Protein AF-A0AB74E4B6-F1 (afdb_monomer_lite)

Secondary structure (DSSP, 8-state):
-HHHHHHHTT----HHHHHHHHHTT--HHHHHHHHHHHHHTT----HHHHHHHHHTT--HHHHHHHHHSPEEEEPPPEEEE-TTS-EEEE--EEEE---GGG-TTPPPHHHHHHHHHHHHHHHHHT-S----

Sequence (132 aa):
APLIKAHKAGLNLTTNQLESHYLAGGNVDRVVDANIAAQRADINLPFERGAAIDLAGRYVLEAVQMSVNPKVIETPFITGVAMNGIEVKAKARITVRANISRLVGCAGEETIIARVGEGIVSTIGSSEHHTV

pLDDT: mean 89.18, std 6.38, range [52.75, 95.06]

Organism: Staphylococcus aureus (NCBI:txid1280)

Radius of gyration: 20.9 Å; chains: 1; bounding box: 48×20×61 Å

Foldseek 3Di:
DLVVLCVVLVHPDDPCLLVVLVVLVFDSNQLSLLVSLCVVQVHDDDSVLSSVCRSVVHRSNVLSVCQRPWDKDKADWAWEAEPVGDIDTDIDIDTDHHDSVPNVPDDDPVRVNVVVSVVVRVVRHDHPDDDD

InterPro domains:
  IPR022853 Flotillin-like protein FloA [PF12127] (2-131)

Structure (mmCIF, N/CA/C/O backbone):
data_AF-A0AB74E4B6-F1
#
_entry.id   AF-A0AB74E4B6-F1
#
loop_
_atom_site.group_PDB
_atom_site.id
_atom_site.type_symbol
_atom_site.label_atom_id
_atom_site.label_alt_id
_atom_site.label_comp_id
_atom_site.label_asym_id
_atom_site.label_entity_id
_atom_site.label_seq_id
_atom_site.pdbx_PDB_ins_code
_atom_site.Cartn_x
_atom_site.Cartn_y
_atom_site.Cartn_z
_atom_site.occupancy
_atom_site.B_iso_or_equiv
_atom_site.auth_seq_id
_atom_site.auth_comp_id
_atom_site.auth_asym_id
_atom_site.auth_atom_id
_atom_site.pdbx_PDB_model_num
ATOM 1 N N . ALA A 1 1 ? -15.362 10.717 15.035 1.00 79.56 1 ALA A N 1
ATOM 2 C CA . ALA A 1 1 ? -15.953 9.711 15.948 1.00 79.56 1 ALA A CA 1
ATOM 3 C C . ALA A 1 1 ? -15.824 8.318 15.324 1.00 79.56 1 ALA A C 1
ATOM 5 O O . ALA A 1 1 ? -16.762 7.848 14.677 1.00 79.56 1 ALA A O 1
ATOM 6 N N . PRO A 1 2 ? -14.655 7.678 15.477 1.00 84.81 2 PRO A N 1
ATOM 7 C CA . PRO A 1 2 ? -14.316 6.427 14.792 1.00 84.81 2 PRO A CA 1
ATOM 8 C C . PRO A 1 2 ? -15.241 5.259 15.165 1.00 84.81 2 PRO A C 1
ATOM 10 O O . PRO A 1 2 ? -15.682 4.521 14.290 1.00 84.81 2 PRO A O 1
ATOM 13 N N . LEU A 1 3 ? -15.639 5.141 16.436 1.00 88.00 3 LEU A N 1
ATOM 14 C CA . LEU A 1 3 ? -16.515 4.055 16.898 1.00 88.00 3 LEU A CA 1
ATOM 15 C C . LEU A 1 3 ? -17.912 4.089 16.251 1.00 88.00 3 LEU A C 1
ATOM 17 O O . LEU A 1 3 ? -18.448 3.052 15.871 1.00 88.00 3 LEU A O 1
ATOM 21 N N . ILE A 1 4 ? -18.485 5.285 16.063 1.00 89.69 4 ILE A N 1
ATOM 22 C CA . ILE A 1 4 ? -19.796 5.448 15.413 1.00 89.69 4 ILE A CA 1
ATOM 23 C C . ILE A 1 4 ? -19.716 4.999 13.951 1.00 89.69 4 ILE A C 1
ATOM 25 O O . ILE A 1 4 ? -20.590 4.270 13.485 1.00 89.69 4 ILE A O 1
ATOM 29 N N . LYS A 1 5 ? -18.656 5.404 13.234 1.00 91.75 5 LYS A N 1
ATOM 30 C CA . LYS A 1 5 ? -18.425 4.998 11.841 1.00 91.75 5 LYS A CA 1
ATOM 31 C C . LYS A 1 5 ? -18.292 3.479 11.721 1.00 91.75 5 LYS A C 1
ATOM 33 O O . LYS A 1 5 ? -18.952 2.883 10.876 1.00 91.75 5 LYS A O 1
ATOM 38 N N . ALA A 1 6 ? -17.485 2.868 12.590 1.00 90.44 6 ALA A N 1
ATOM 39 C CA . ALA A 1 6 ? -17.265 1.427 12.613 1.00 90.44 6 ALA A CA 1
ATOM 40 C C . ALA A 1 6 ? -18.572 0.657 12.846 1.00 90.44 6 ALA A C 1
ATOM 42 O O . ALA A 1 6 ? -18.938 -0.198 12.044 1.00 90.44 6 ALA A O 1
ATOM 43 N N . HIS A 1 7 ? -19.334 1.034 13.876 1.00 91.06 7 HIS A N 1
ATOM 44 C CA . HIS A 1 7 ? -20.591 0.367 14.199 1.00 91.06 7 HIS A CA 1
ATOM 45 C C . HIS A 1 7 ? -21.636 0.519 13.081 1.00 91.06 7 HIS A C 1
ATOM 47 O O . HIS A 1 7 ? -22.298 -0.447 12.709 1.00 91.06 7 HIS A O 1
ATOM 53 N N . LYS A 1 8 ? -21.748 1.711 12.472 1.00 90.56 8 LYS A N 1
ATOM 54 C CA . LYS A 1 8 ? -22.646 1.948 11.325 1.00 90.56 8 LYS A CA 1
ATOM 55 C C . LYS A 1 8 ? -22.234 1.194 10.061 1.00 90.56 8 LYS A C 1
ATOM 57 O O . LYS A 1 8 ? -23.088 0.944 9.217 1.00 90.56 8 LYS A O 1
ATOM 62 N N . ALA A 1 9 ? -20.961 0.839 9.930 1.00 87.25 9 ALA A N 1
ATOM 63 C CA . ALA A 1 9 ? -20.462 0.013 8.840 1.00 87.25 9 ALA A CA 1
ATOM 64 C C . ALA A 1 9 ? -20.599 -1.498 9.099 1.00 87.25 9 ALA A C 1
ATOM 66 O O . ALA A 1 9 ? -20.301 -2.282 8.206 1.00 87.25 9 ALA A O 1
ATOM 67 N N . GLY A 1 10 ? -21.060 -1.913 10.286 1.00 87.75 10 GLY A N 1
ATOM 68 C CA . GLY A 1 10 ? -21.138 -3.326 10.664 1.00 87.75 10 GLY A CA 1
ATOM 69 C C . GLY A 1 10 ? -19.798 -3.916 11.114 1.00 87.75 10 GLY A C 1
ATOM 70 O O . GLY A 1 10 ? -19.639 -5.135 11.113 1.00 87.75 10 GLY A O 1
ATOM 71 N N . LEU A 1 11 ? -18.834 -3.071 11.493 1.00 89.25 11 LEU A N 1
ATOM 72 C CA . LEU A 1 11 ? -17.574 -3.497 12.095 1.00 89.25 11 LEU A CA 1
ATOM 73 C C . LEU A 1 11 ? -17.744 -3.635 13.613 1.00 89.25 11 LEU A C 1
ATOM 75 O O . LEU A 1 11 ? -18.115 -2.682 14.302 1.00 89.25 11 LEU A O 1
ATOM 79 N N . ASN A 1 12 ? -17.399 -4.807 14.145 1.00 89.38 12 ASN A N 1
ATOM 80 C CA . ASN A 1 12 ? -17.410 -5.089 15.581 1.00 89.38 12 ASN A CA 1
ATOM 81 C C . ASN A 1 12 ? -16.087 -4.655 16.232 1.00 89.38 12 ASN A C 1
ATOM 83 O O . ASN A 1 12 ? -15.297 -5.493 16.659 1.00 89.38 12 ASN A O 1
ATOM 87 N N . LEU A 1 13 ? -15.826 -3.345 16.269 1.00 91.19 13 LEU A N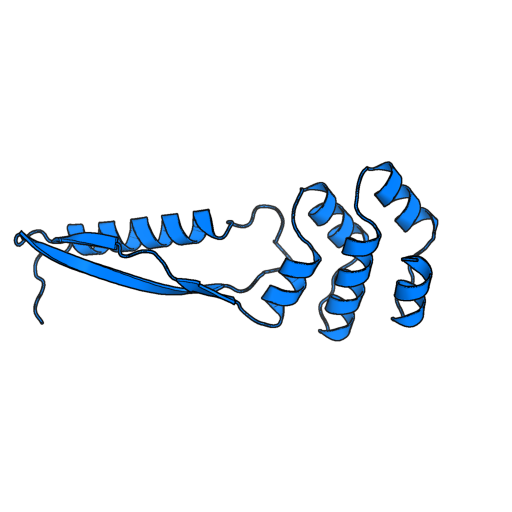 1
ATOM 88 C CA . LEU A 1 13 ? -14.652 -2.786 16.947 1.00 91.19 13 LEU A CA 1
ATOM 89 C C . LEU A 1 13 ? -14.982 -2.410 18.390 1.00 91.19 13 LEU A C 1
ATOM 91 O O . LEU A 1 13 ? -16.030 -1.826 18.671 1.00 91.19 13 LEU A O 1
ATOM 95 N N . THR A 1 14 ? -14.061 -2.712 19.300 1.00 92.25 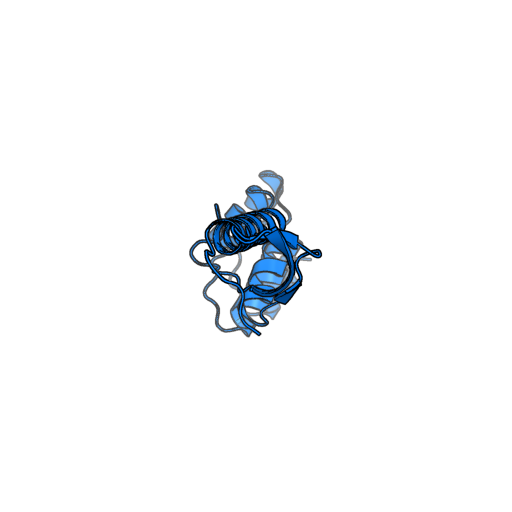14 THR A N 1
ATOM 96 C CA . THR A 1 14 ? -14.165 -2.337 20.715 1.00 92.25 14 THR A CA 1
ATOM 97 C C . THR A 1 14 ? -13.491 -0.994 20.979 1.00 92.25 14 THR A C 1
ATOM 99 O O . THR A 1 14 ? -12.540 -0.616 20.294 1.00 92.25 14 THR A O 1
ATOM 102 N N . THR A 1 15 ? -13.940 -0.276 22.010 1.00 92.25 15 THR A N 1
ATOM 103 C CA . THR A 1 15 ? -13.268 0.945 22.489 1.00 92.25 15 THR A CA 1
ATOM 104 C C . THR A 1 15 ? -11.806 0.680 22.830 1.00 92.25 15 THR A C 1
ATOM 106 O O . THR A 1 15 ? -10.944 1.439 22.402 1.00 92.25 15 THR A O 1
ATOM 109 N N . ASN A 1 16 ? -11.517 -0.450 23.481 1.00 93.25 16 ASN A N 1
ATOM 110 C CA . ASN A 1 16 ? -10.162 -0.836 23.873 1.00 93.25 16 ASN A CA 1
ATOM 111 C C . ASN A 1 16 ? -9.210 -0.957 22.674 1.00 93.25 16 ASN A C 1
ATOM 113 O O . ASN A 1 16 ? -8.064 -0.531 22.772 1.00 93.25 16 ASN A O 1
ATOM 117 N N . GLN A 1 17 ? -9.655 -1.505 21.537 1.00 92.81 17 GLN A N 1
ATOM 118 C CA . GLN A 1 17 ? -8.831 -1.585 20.320 1.00 92.81 17 GLN A CA 1
ATOM 119 C C . GLN A 1 17 ? -8.496 -0.192 19.771 1.00 92.81 17 GLN A C 1
ATOM 121 O O . GLN A 1 17 ? -7.350 0.074 19.407 1.00 92.81 17 GLN A O 1
ATOM 126 N N . LEU A 1 18 ? -9.488 0.703 19.736 1.00 93.62 18 LEU A N 1
ATOM 127 C CA . LEU A 1 18 ? -9.311 2.073 19.255 1.00 93.62 18 LEU A CA 1
ATOM 128 C C . LEU A 1 18 ? -8.382 2.873 20.179 1.00 93.62 18 LEU A C 1
ATOM 130 O O . LEU A 1 18 ? -7.469 3.540 19.701 1.00 93.62 18 LEU A O 1
ATOM 134 N N . GLU A 1 19 ? -8.586 2.775 21.492 1.00 93.38 19 GLU A N 1
ATOM 135 C CA . GLU A 1 19 ? -7.744 3.413 22.507 1.00 93.38 19 GLU A CA 1
ATOM 136 C C . GLU A 1 19 ? -6.316 2.874 22.472 1.00 93.38 19 GLU A C 1
ATOM 138 O O . GLU A 1 19 ? -5.372 3.658 22.471 1.00 93.38 19 GLU A O 1
ATOM 143 N N . SER A 1 20 ? -6.142 1.554 22.365 1.00 94.44 20 SER A N 1
ATOM 144 C CA . SER A 1 20 ? -4.813 0.936 22.281 1.00 94.44 20 SER A CA 1
ATOM 145 C C . SER A 1 20 ? -4.034 1.447 21.067 1.00 94.44 20 SER A C 1
ATOM 147 O O . SER A 1 20 ? -2.859 1.786 21.191 1.00 94.44 20 SER A O 1
ATOM 149 N N . HIS A 1 21 ? -4.687 1.560 19.904 1.00 94.31 21 HIS A N 1
ATOM 150 C CA . HIS A 1 21 ? -4.053 2.104 18.697 1.00 94.31 21 HIS A CA 1
ATOM 151 C C . HIS A 1 21 ? -3.712 3.591 18.841 1.00 94.31 21 HIS A C 1
ATOM 153 O O . HIS A 1 21 ? -2.631 4.020 18.443 1.00 94.31 21 HIS A O 1
ATOM 159 N N . TYR A 1 22 ? -4.604 4.373 19.454 1.00 94.12 22 TYR A N 1
ATOM 160 C CA . TYR A 1 22 ? -4.355 5.787 19.740 1.00 94.12 22 TYR A CA 1
ATOM 161 C C . TYR A 1 22 ? -3.159 5.980 20.684 1.00 94.12 22 TYR A C 1
ATOM 163 O O . TYR A 1 22 ? -2.280 6.795 20.414 1.00 94.12 22 TYR A O 1
ATOM 171 N N . LEU A 1 23 ? -3.089 5.196 21.763 1.00 94.75 23 LEU A N 1
ATOM 172 C CA . LEU A 1 23 ? -1.991 5.230 22.733 1.00 94.75 23 LEU A CA 1
ATOM 173 C C . LEU A 1 23 ? -0.658 4.767 22.130 1.00 94.75 23 LEU A C 1
ATOM 175 O O . LEU A 1 23 ? 0.392 5.258 22.535 1.00 94.75 23 LEU A O 1
ATOM 179 N N . ALA A 1 24 ? -0.691 3.878 21.134 1.00 93.00 24 ALA A N 1
ATOM 180 C CA . ALA A 1 24 ? 0.483 3.495 20.351 1.00 93.00 24 ALA A CA 1
ATOM 181 C C . ALA A 1 24 ? 0.963 4.598 19.379 1.00 93.00 24 ALA A C 1
ATOM 183 O O . ALA A 1 24 ? 1.960 4.406 18.685 1.00 93.00 24 ALA A O 1
ATOM 184 N N . GLY A 1 25 ? 0.275 5.747 19.319 1.00 91.75 25 GLY A N 1
ATOM 185 C CA . GLY A 1 25 ? 0.598 6.864 18.428 1.00 91.75 25 GLY A CA 1
ATOM 186 C C . GLY A 1 25 ? 0.017 6.730 17.018 1.00 91.75 25 GLY A C 1
ATOM 187 O O . GLY A 1 25 ? 0.418 7.465 16.116 1.00 91.75 25 GLY A O 1
ATOM 188 N N . GLY A 1 26 ? -0.912 5.796 16.810 1.00 93.00 26 GLY A N 1
ATOM 189 C CA . GLY A 1 26 ? -1.566 5.563 15.529 1.00 93.00 26 GLY A CA 1
ATOM 190 C C . GLY A 1 26 ? -2.771 6.473 15.267 1.00 93.00 26 GLY A C 1
ATOM 191 O O . GLY A 1 26 ? -3.354 7.084 16.165 1.00 93.00 26 GLY A O 1
ATOM 192 N N . ASN A 1 27 ? -3.195 6.539 14.005 1.00 93.31 27 ASN A N 1
ATOM 193 C CA . ASN A 1 27 ? -4.372 7.284 13.575 1.00 93.31 27 ASN A CA 1
ATOM 194 C C . ASN A 1 27 ? -5.606 6.373 13.480 1.00 93.31 27 ASN A C 1
ATOM 196 O O . ASN A 1 27 ? -5.837 5.680 12.486 1.00 93.31 27 ASN A O 1
ATOM 200 N N . VAL A 1 28 ? -6.439 6.415 14.521 1.00 93.44 28 VAL A N 1
ATOM 201 C CA . VAL A 1 28 ? -7.654 5.594 14.630 1.00 93.44 28 VAL A CA 1
ATOM 202 C C . VAL A 1 28 ? -8.651 5.867 13.502 1.00 93.44 28 VAL A C 1
ATOM 204 O O . VAL A 1 28 ? -9.191 4.923 12.927 1.00 93.44 28 VAL A O 1
ATOM 207 N N . ASP A 1 29 ? -8.898 7.137 13.165 1.00 92.88 29 ASP A N 1
ATOM 208 C CA . ASP A 1 29 ? -9.867 7.493 12.121 1.00 92.88 29 ASP A CA 1
ATOM 209 C C . ASP A 1 29 ? -9.445 6.917 10.759 1.00 92.88 29 ASP A C 1
ATOM 211 O O . ASP A 1 29 ? -10.273 6.332 10.060 1.00 92.88 29 ASP A O 1
ATOM 215 N N . ARG A 1 30 ? -8.151 6.986 10.418 1.00 92.44 30 ARG A N 1
ATOM 216 C CA . ARG A 1 30 ? -7.615 6.439 9.163 1.00 92.44 30 ARG A CA 1
ATOM 217 C C . ARG A 1 30 ? -7.780 4.922 9.073 1.00 92.44 30 ARG A C 1
ATOM 219 O O . ARG A 1 30 ? -8.165 4.412 8.020 1.00 92.44 30 ARG A O 1
ATOM 226 N N . VAL A 1 31 ? -7.485 4.200 10.154 1.00 93.50 31 VAL A N 1
ATOM 227 C CA . VAL A 1 31 ? -7.620 2.737 10.190 1.00 93.50 31 VAL A CA 1
ATOM 228 C C . VAL A 1 31 ? -9.087 2.330 10.092 1.00 93.50 31 VAL A C 1
ATOM 230 O O . VAL A 1 31 ? -9.415 1.410 9.344 1.00 93.50 31 VAL A O 1
ATOM 233 N N . VAL A 1 32 ? -9.993 3.024 10.786 1.00 94.50 32 VAL A N 1
ATOM 234 C CA . VAL A 1 32 ? -11.432 2.747 10.691 1.00 94.50 32 VAL A CA 1
ATOM 235 C C . VAL A 1 32 ? -11.954 3.010 9.282 1.00 94.50 32 VAL A C 1
ATOM 237 O O . VAL A 1 32 ? -12.593 2.128 8.714 1.00 94.50 32 VAL A O 1
ATOM 240 N N . ASP A 1 33 ? -11.647 4.162 8.683 1.00 94.00 33 ASP A N 1
ATOM 241 C CA . ASP A 1 33 ? -12.116 4.497 7.333 1.00 94.00 33 ASP A CA 1
ATOM 242 C C . ASP A 1 33 ? -11.656 3.456 6.296 1.00 94.00 33 ASP A C 1
ATOM 244 O O . ASP A 1 33 ? -12.411 3.081 5.396 1.00 94.00 33 ASP A O 1
ATOM 248 N N . ALA A 1 34 ? -10.452 2.910 6.457 1.00 93.38 34 ALA A N 1
ATOM 249 C CA . ALA A 1 34 ? -9.960 1.855 5.585 1.00 93.38 34 ALA A CA 1
ATOM 250 C C . ALA A 1 34 ? -10.565 0.477 5.845 1.00 93.38 34 ALA A C 1
ATOM 252 O O . ALA A 1 34 ? -10.787 -0.253 4.886 1.00 93.38 34 ALA A O 1
ATOM 253 N N . ASN A 1 35 ? -10.862 0.115 7.097 1.00 93.50 35 ASN A N 1
ATOM 254 C CA . ASN A 1 35 ? -11.613 -1.109 7.391 1.00 93.50 35 ASN A CA 1
ATOM 255 C C . ASN A 1 35 ? -13.015 -1.045 6.771 1.00 93.50 35 ASN A C 1
ATOM 257 O O . ASN A 1 35 ? -13.478 -2.021 6.190 1.00 93.50 35 ASN A O 1
ATOM 261 N N . ILE A 1 36 ? -13.662 0.125 6.815 1.00 93.44 36 ILE A N 1
ATOM 262 C CA . ILE A 1 36 ? -14.959 0.351 6.162 1.00 93.44 36 ILE A CA 1
ATOM 263 C C . ILE A 1 36 ? -14.827 0.196 4.644 1.00 93.44 36 ILE A C 1
ATOM 265 O O . ILE A 1 36 ? -15.648 -0.474 4.016 1.00 93.44 36 ILE A O 1
ATOM 269 N N . ALA A 1 37 ? -13.799 0.801 4.044 1.00 92.31 37 ALA A N 1
ATOM 270 C CA . ALA A 1 37 ? -13.532 0.663 2.615 1.00 92.31 37 ALA A CA 1
ATOM 271 C C . ALA A 1 37 ? -13.236 -0.796 2.224 1.00 92.31 37 ALA A C 1
ATOM 273 O O . ALA A 1 37 ? -13.750 -1.269 1.214 1.00 92.31 37 ALA A O 1
ATOM 274 N N . ALA A 1 38 ? -12.465 -1.516 3.041 1.00 92.50 38 ALA A N 1
ATOM 275 C CA . ALA A 1 38 ? -12.115 -2.912 2.817 1.00 92.50 38 ALA A CA 1
ATOM 276 C C . ALA A 1 38 ? -13.352 -3.812 2.891 1.00 92.50 38 ALA A C 1
ATOM 278 O O . ALA A 1 38 ? -13.582 -4.592 1.973 1.00 92.50 38 ALA A O 1
ATOM 279 N N . GLN A 1 39 ? -14.206 -3.633 3.903 1.00 91.56 39 GLN A N 1
ATOM 280 C CA . GLN A 1 39 ? -15.449 -4.394 4.040 1.00 91.56 39 GLN A CA 1
ATOM 281 C C . GLN A 1 39 ? -16.409 -4.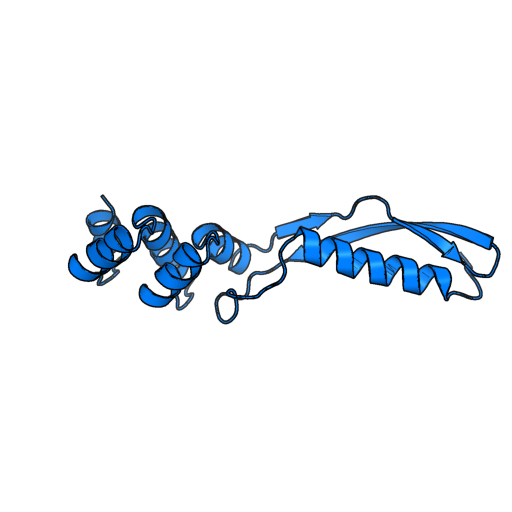155 2.866 1.00 91.56 39 GLN A C 1
ATOM 283 O O . GLN A 1 39 ? -17.015 -5.096 2.366 1.00 91.56 39 GLN A O 1
ATOM 288 N N . ARG A 1 40 ? -16.517 -2.915 2.371 1.00 90.19 40 ARG A N 1
ATOM 289 C CA . ARG A 1 40 ? -17.325 -2.595 1.176 1.00 90.19 40 ARG A CA 1
ATOM 290 C C . ARG A 1 40 ? -16.779 -3.206 -0.112 1.00 90.19 40 ARG A C 1
ATOM 292 O O . ARG A 1 40 ? -17.537 -3.394 -1.056 1.00 90.19 40 ARG A O 1
ATOM 299 N N . ALA A 1 41 ? -15.478 -3.462 -0.157 1.00 89.31 41 ALA A N 1
ATOM 300 C CA . ALA A 1 41 ? -14.789 -4.056 -1.291 1.00 89.31 41 ALA A CA 1
ATOM 301 C C . ALA A 1 41 ? -14.602 -5.578 -1.163 1.00 89.31 41 ALA A C 1
ATOM 303 O O . ALA A 1 41 ? -13.881 -6.157 -1.971 1.00 89.31 41 ALA A O 1
ATOM 304 N N . ASP A 1 42 ? -15.210 -6.203 -0.149 1.00 88.44 42 ASP A N 1
ATOM 305 C CA . ASP A 1 42 ? -15.047 -7.625 0.184 1.00 88.44 42 ASP A CA 1
ATOM 306 C C . ASP A 1 42 ? -13.574 -8.043 0.391 1.00 88.44 42 ASP A C 1
ATOM 308 O O . ASP A 1 42 ? -13.127 -9.136 0.045 1.00 88.44 42 ASP A O 1
ATOM 312 N N . ILE A 1 43 ? -12.777 -7.132 0.957 1.00 89.50 43 ILE A N 1
ATOM 313 C CA . ILE A 1 43 ? -11.374 -7.358 1.303 1.00 89.50 43 ILE A CA 1
ATOM 314 C C . ILE A 1 43 ? -11.283 -7.667 2.794 1.00 89.50 43 ILE A C 1
ATOM 316 O O . ILE A 1 43 ? -11.624 -6.840 3.641 1.00 89.50 43 ILE A O 1
ATOM 320 N N . ASN A 1 44 ? -10.731 -8.834 3.126 1.00 89.75 44 ASN A N 1
ATOM 321 C CA . ASN A 1 44 ? -10.452 -9.198 4.510 1.00 89.75 44 ASN A CA 1
ATOM 322 C C . ASN A 1 44 ? -9.263 -8.389 5.065 1.00 89.75 44 ASN A C 1
ATOM 324 O O . ASN A 1 44 ? -8.095 -8.730 4.846 1.00 89.75 44 ASN A O 1
ATOM 328 N N . LEU A 1 45 ? -9.571 -7.316 5.794 1.00 90.94 45 LEU A N 1
ATOM 329 C CA . LEU A 1 45 ? -8.617 -6.497 6.535 1.00 90.94 45 LEU A CA 1
ATOM 330 C C . LEU A 1 45 ? -9.013 -6.495 8.020 1.00 90.94 45 LEU A C 1
ATOM 332 O O . LEU A 1 45 ? -9.938 -5.784 8.392 1.00 90.94 45 LEU A O 1
ATOM 336 N N . PRO A 1 46 ? -8.340 -7.280 8.877 1.00 91.81 46 PRO A N 1
ATOM 337 C CA . PRO A 1 46 ? -8.524 -7.196 10.324 1.00 91.81 46 PRO A CA 1
ATOM 338 C C . PRO A 1 46 ? -8.025 -5.856 10.879 1.00 91.81 46 PRO A C 1
ATOM 340 O O . PRO A 1 46 ? -7.045 -5.297 10.369 1.00 91.81 46 PRO A O 1
ATOM 343 N N . PHE A 1 47 ? -8.631 -5.376 11.968 1.00 92.31 47 PHE A N 1
ATOM 344 C CA . PHE A 1 47 ? -8.263 -4.098 12.586 1.00 92.31 47 PHE A CA 1
ATOM 345 C C . PHE A 1 47 ? -6.791 -4.059 13.002 1.00 92.31 47 PHE A C 1
ATOM 347 O O . PHE A 1 47 ? -6.096 -3.094 12.702 1.00 92.31 47 PHE A O 1
ATOM 354 N N . GLU A 1 48 ? -6.291 -5.133 13.608 1.00 91.12 48 GLU A N 1
ATOM 355 C CA . GLU A 1 48 ? -4.910 -5.277 14.079 1.00 91.12 48 GLU A CA 1
ATOM 356 C C . GLU A 1 48 ? -3.915 -5.157 12.921 1.00 91.12 48 GLU A C 1
ATOM 358 O O . GLU A 1 48 ? -2.831 -4.590 13.057 1.00 91.12 48 GLU A O 1
ATOM 363 N N . ARG A 1 49 ? -4.304 -5.654 11.744 1.00 89.75 49 ARG A N 1
ATOM 364 C CA . ARG A 1 49 ? -3.499 -5.559 10.530 1.00 89.75 49 ARG A CA 1
ATOM 365 C C . ARG A 1 49 ? -3.486 -4.135 9.988 1.00 89.75 49 ARG A C 1
ATOM 367 O O . ARG A 1 49 ? -2.426 -3.643 9.609 1.00 89.75 49 ARG A O 1
ATOM 374 N N . GLY A 1 50 ? -4.645 -3.478 9.959 1.00 92.06 50 GLY A N 1
ATOM 375 C CA . GLY A 1 50 ? -4.742 -2.064 9.606 1.00 92.06 50 GLY A CA 1
ATOM 376 C C . GLY A 1 50 ? -3.914 -1.187 10.552 1.00 92.06 50 GLY A C 1
ATOM 377 O O . GLY A 1 50 ? -3.140 -0.347 10.103 1.00 92.06 50 GLY A O 1
ATOM 378 N N . ALA A 1 51 ? -3.995 -1.453 11.854 1.00 91.88 51 ALA A N 1
ATOM 379 C CA . ALA A 1 51 ? -3.196 -0.793 12.877 1.00 91.88 51 ALA A CA 1
ATOM 380 C C . ALA A 1 51 ? -1.691 -0.988 12.645 1.00 91.88 51 ALA A C 1
ATOM 382 O O . ALA A 1 51 ? -0.944 -0.015 12.619 1.00 91.88 51 ALA A O 1
ATOM 383 N N . ALA A 1 52 ? -1.244 -2.220 12.383 1.00 89.88 52 ALA A N 1
ATOM 384 C CA . ALA A 1 52 ? 0.165 -2.510 12.121 1.00 89.88 52 ALA A CA 1
ATOM 385 C C . ALA A 1 52 ? 0.714 -1.767 10.890 1.00 89.88 52 ALA A C 1
ATOM 387 O O . ALA A 1 52 ? 1.839 -1.273 10.910 1.00 89.88 52 ALA A O 1
ATOM 388 N N . ILE A 1 53 ? -0.074 -1.667 9.815 1.00 89.06 53 ILE A N 1
ATOM 389 C CA . ILE A 1 53 ? 0.325 -0.930 8.609 1.00 89.06 53 ILE A CA 1
ATOM 390 C C . ILE A 1 53 ? 0.392 0.582 8.894 1.00 89.06 53 ILE A C 1
ATOM 392 O O . ILE A 1 53 ? 1.325 1.243 8.438 1.00 89.06 53 ILE A O 1
ATOM 396 N N . ASP A 1 54 ? -0.565 1.128 9.649 1.00 92.06 54 ASP A N 1
ATOM 397 C CA . ASP A 1 54 ? -0.576 2.547 10.027 1.00 92.06 54 ASP A CA 1
ATOM 398 C C . ASP A 1 54 ? 0.622 2.905 10.924 1.00 92.06 54 ASP A C 1
ATOM 400 O O . ASP A 1 54 ? 1.323 3.876 10.646 1.00 92.06 54 ASP A O 1
ATOM 404 N N . LEU A 1 55 ? 0.945 2.063 11.915 1.00 90.50 55 LEU A N 1
ATOM 405 C CA . LEU A 1 55 ? 2.134 2.224 12.767 1.00 90.50 55 LEU A CA 1
ATOM 406 C C . LEU A 1 55 ? 3.453 2.079 11.991 1.00 90.50 55 LEU A C 1
ATOM 408 O O . LEU A 1 55 ? 4.451 2.692 12.355 1.00 90.50 55 LEU A O 1
ATOM 412 N N . ALA A 1 56 ? 3.464 1.325 10.887 1.00 87.25 56 ALA A N 1
ATOM 413 C CA . ALA A 1 56 ? 4.603 1.263 9.968 1.00 87.25 56 ALA A CA 1
ATOM 414 C C . ALA A 1 56 ? 4.759 2.534 9.101 1.00 87.25 56 ALA A C 1
ATOM 416 O O . ALA A 1 56 ? 5.616 2.575 8.215 1.00 87.25 56 ALA A O 1
ATOM 417 N N . GLY A 1 57 ? 3.922 3.557 9.308 1.00 83.25 57 GLY A N 1
ATOM 418 C CA . GLY A 1 57 ? 3.958 4.815 8.565 1.00 83.25 57 GLY A CA 1
ATOM 419 C C . GLY A 1 57 ? 3.421 4.695 7.139 1.00 83.25 57 GLY A C 1
ATOM 420 O O . GLY A 1 57 ? 3.805 5.474 6.264 1.00 83.25 57 GLY A O 1
ATOM 421 N N . ARG A 1 58 ? 2.566 3.702 6.864 1.00 82.81 58 ARG A N 1
ATOM 422 C CA . ARG A 1 58 ? 1.945 3.495 5.548 1.00 82.81 58 ARG A CA 1
ATOM 423 C C . ARG A 1 58 ? 0.472 3.897 5.570 1.00 82.81 58 ARG A C 1
ATOM 425 O O . ARG A 1 58 ? -0.247 3.677 6.541 1.00 82.81 58 ARG A O 1
ATOM 432 N N . TYR A 1 59 ? -0.004 4.450 4.459 1.00 85.56 59 TYR A N 1
ATOM 433 C CA . TYR A 1 59 ? -1.396 4.869 4.318 1.00 85.56 59 TYR A CA 1
ATOM 434 C C . TYR A 1 59 ? -2.299 3.671 4.015 1.00 85.56 59 TYR A C 1
ATOM 436 O O . TYR A 1 59 ? -2.491 3.265 2.872 1.00 85.56 59 TYR A O 1
ATOM 444 N N . VAL A 1 60 ? -2.883 3.112 5.073 1.00 88.25 60 VAL A N 1
ATOM 445 C CA . VAL A 1 60 ? -3.791 1.959 5.005 1.00 88.25 60 VAL A CA 1
ATOM 446 C C . VAL A 1 60 ? -4.978 2.173 4.059 1.00 88.25 60 VAL A C 1
ATOM 448 O O . VAL A 1 60 ? -5.304 1.285 3.274 1.00 88.25 60 VAL A O 1
ATOM 451 N N . LEU A 1 61 ? -5.596 3.357 4.090 1.00 89.06 61 LEU A N 1
ATOM 452 C CA . LEU A 1 61 ? -6.744 3.680 3.238 1.00 89.06 61 LEU A CA 1
ATOM 453 C C . LEU A 1 61 ? -6.369 3.697 1.753 1.00 89.06 61 LEU A C 1
ATOM 455 O O . LEU A 1 6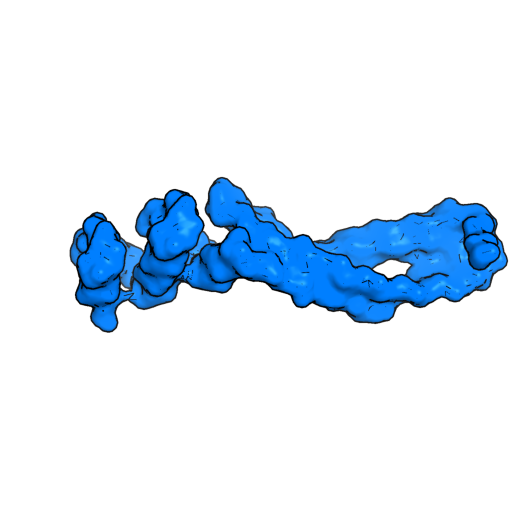1 ? -7.079 3.116 0.934 1.00 89.06 61 LEU A O 1
ATOM 459 N N . GLU A 1 62 ? -5.243 4.326 1.419 1.00 88.44 62 GLU A N 1
ATOM 460 C CA . GLU A 1 62 ? -4.739 4.392 0.047 1.00 88.44 62 GLU A CA 1
ATOM 461 C C . GLU A 1 62 ? -4.430 2.993 -0.489 1.00 88.44 62 GLU A C 1
ATOM 463 O O . GLU A 1 62 ? -4.800 2.660 -1.612 1.00 88.44 62 GLU A O 1
ATOM 468 N N . ALA A 1 63 ? -3.833 2.128 0.334 1.00 87.75 63 ALA A N 1
ATOM 469 C CA . ALA A 1 63 ? -3.566 0.755 -0.063 1.00 87.75 63 ALA A CA 1
ATOM 470 C C . ALA A 1 63 ? -4.855 -0.017 -0.383 1.00 87.75 63 ALA A C 1
ATOM 472 O O . ALA A 1 63 ? -4.913 -0.717 -1.394 1.00 87.75 63 ALA A O 1
ATOM 473 N N . VAL A 1 64 ? -5.903 0.124 0.440 1.00 90.94 64 VAL A N 1
ATOM 474 C CA . VAL A 1 64 ? -7.212 -0.499 0.173 1.00 90.94 64 VAL A CA 1
ATOM 475 C C . VAL A 1 64 ? -7.803 0.034 -1.131 1.00 90.94 64 VAL A C 1
ATOM 477 O O . VAL A 1 64 ? -8.221 -0.754 -1.978 1.00 90.94 64 VAL A O 1
ATOM 480 N N . GLN A 1 65 ? -7.768 1.350 -1.342 1.00 89.38 65 GLN A N 1
ATOM 481 C CA . GLN A 1 65 ? -8.251 1.968 -2.577 1.00 89.38 65 GLN A CA 1
ATOM 482 C C . GLN A 1 65 ? -7.492 1.459 -3.809 1.00 89.38 65 GLN A C 1
ATOM 484 O O . GLN A 1 65 ? -8.128 1.064 -4.783 1.00 89.38 65 GLN A O 1
ATOM 489 N N . MET A 1 66 ? -6.159 1.380 -3.744 1.00 89.38 66 MET A N 1
ATOM 490 C CA . MET A 1 66 ? -5.308 0.883 -4.832 1.00 89.38 66 MET A CA 1
ATOM 491 C C . MET A 1 66 ? -5.481 -0.625 -5.095 1.00 89.38 66 MET A C 1
ATOM 493 O O . MET A 1 66 ? -5.172 -1.116 -6.181 1.00 89.38 66 MET A O 1
ATOM 497 N N . SER A 1 67 ? -5.972 -1.391 -4.116 1.00 88.31 67 SER A N 1
ATOM 498 C CA . SER A 1 67 ? -6.322 -2.804 -4.305 1.00 88.31 67 SER A CA 1
ATOM 499 C C . SER A 1 67 ? -7.599 -2.972 -5.138 1.00 88.31 67 SER A C 1
ATOM 501 O O . SER A 1 67 ? -7.690 -3.912 -5.934 1.00 88.31 67 SER A O 1
ATOM 503 N N . VAL A 1 68 ? -8.569 -2.070 -4.957 1.00 88.50 68 VAL A N 1
ATOM 504 C CA . VAL A 1 68 ? -9.861 -2.071 -5.666 1.00 88.50 68 VAL A CA 1
ATOM 505 C C . VAL A 1 68 ? -9.721 -1.443 -7.046 1.00 88.50 68 VAL A C 1
ATOM 507 O O . VAL A 1 68 ? -10.083 -2.058 -8.046 1.00 88.50 68 VAL A O 1
ATOM 510 N N . ASN A 1 69 ? -9.140 -0.247 -7.093 1.00 88.44 69 ASN A N 1
ATOM 511 C CA . ASN A 1 69 ? -8.927 0.538 -8.297 1.00 88.44 69 ASN A CA 1
ATOM 512 C C . ASN A 1 69 ? -7.417 0.700 -8.513 1.00 88.44 69 ASN A C 1
ATOM 514 O O . ASN A 1 69 ? -6.799 1.544 -7.861 1.00 88.44 69 ASN A O 1
ATOM 518 N N . PRO A 1 70 ? -6.805 -0.106 -9.400 1.00 88.50 70 PRO A N 1
ATOM 519 C CA . PRO A 1 70 ? -5.390 0.020 -9.713 1.00 88.50 70 PRO A CA 1
ATOM 520 C C . PRO A 1 70 ? -5.041 1.431 -10.190 1.00 88.50 70 PRO A C 1
ATOM 522 O O . PRO A 1 70 ? -5.776 2.036 -10.973 1.00 88.50 70 PRO A O 1
ATOM 525 N N . LYS A 1 71 ? -3.895 1.939 -9.741 1.00 89.56 71 LYS A N 1
ATOM 526 C CA . LYS A 1 71 ? -3.376 3.248 -10.140 1.00 89.56 71 LYS A CA 1
ATOM 527 C C . LYS A 1 71 ? -2.430 3.072 -11.320 1.00 89.56 71 LYS A C 1
ATOM 529 O O . LYS A 1 71 ? -1.610 2.157 -11.323 1.00 89.56 71 LYS A O 1
ATOM 534 N N . VAL A 1 72 ? -2.516 3.954 -12.310 1.00 92.12 72 VAL A N 1
ATOM 535 C CA . VAL A 1 72 ? -1.517 4.025 -13.382 1.00 92.12 72 VAL A CA 1
ATOM 536 C C . VAL A 1 72 ? -0.494 5.088 -13.010 1.00 92.12 72 VAL A C 1
ATOM 538 O O . VAL A 1 72 ? -0.856 6.239 -12.775 1.00 92.12 72 VAL A O 1
ATOM 541 N N . ILE A 1 73 ? 0.774 4.694 -12.950 1.00 92.31 73 ILE A N 1
ATOM 542 C CA . ILE A 1 73 ? 1.916 5.593 -12.790 1.00 92.31 73 ILE A CA 1
ATOM 543 C C . ILE A 1 73 ? 2.720 5.609 -14.088 1.00 92.31 73 ILE A C 1
ATOM 545 O O . ILE A 1 73 ? 2.774 4.615 -14.815 1.00 92.31 73 ILE A O 1
ATOM 549 N N . GLU A 1 74 ? 3.345 6.737 -14.391 1.00 93.00 74 GLU A N 1
ATOM 550 C CA . GLU A 1 74 ? 4.192 6.877 -15.571 1.00 93.00 74 GLU A CA 1
ATOM 551 C C . GLU A 1 74 ? 5.630 7.150 -15.153 1.00 93.00 74 GLU A C 1
ATOM 553 O O . GLU A 1 74 ? 5.883 7.892 -14.203 1.00 93.00 74 GLU A O 1
ATOM 558 N N . THR A 1 75 ? 6.579 6.563 -15.875 1.00 94.06 75 THR A N 1
ATOM 559 C CA . THR A 1 75 ? 7.990 6.900 -15.692 1.00 94.06 75 THR A CA 1
ATOM 560 C C . THR A 1 75 ? 8.303 8.246 -16.354 1.00 94.06 75 THR A C 1
ATOM 562 O O . THR A 1 75 ? 7.655 8.614 -17.344 1.00 94.06 75 THR A O 1
ATOM 565 N N . PRO A 1 76 ? 9.339 8.970 -15.889 1.00 93.06 76 PRO A N 1
ATOM 566 C CA . PRO A 1 76 ? 9.972 9.987 -16.723 1.00 93.06 76 PRO A CA 1
ATOM 567 C C . PRO A 1 76 ? 10.528 9.353 -18.011 1.00 93.06 76 PRO A C 1
ATOM 569 O O . PRO A 1 76 ? 10.593 8.124 -18.141 1.00 93.06 76 PRO A O 1
ATOM 572 N N . PHE A 1 77 ? 10.930 10.188 -18.973 1.00 93.69 77 PHE A N 1
ATOM 573 C CA . PHE A 1 77 ? 11.655 9.698 -20.144 1.00 93.69 77 PHE A CA 1
ATOM 574 C C . PHE A 1 77 ? 12.985 9.094 -19.705 1.00 93.69 77 PHE A C 1
ATOM 576 O O . PHE A 1 77 ? 13.809 9.768 -19.091 1.00 93.69 77 PHE A O 1
ATOM 583 N N . ILE A 1 78 ? 13.172 7.823 -20.034 1.00 92.88 78 ILE A N 1
ATOM 584 C CA . ILE A 1 78 ? 14.401 7.085 -19.779 1.00 92.88 78 ILE A CA 1
ATOM 585 C C . ILE A 1 78 ? 15.140 6.989 -21.104 1.00 92.88 78 ILE A C 1
ATOM 587 O O . ILE A 1 78 ? 14.574 6.538 -22.102 1.00 92.88 78 ILE A O 1
ATOM 591 N N . THR A 1 79 ? 16.387 7.442 -21.120 1.00 91.88 79 THR A N 1
ATOM 592 C CA . THR A 1 79 ? 17.250 7.391 -22.297 1.00 91.88 79 THR A CA 1
ATOM 593 C C . THR A 1 79 ? 18.286 6.285 -22.133 1.00 91.88 79 THR A C 1
ATOM 595 O O . THR A 1 79 ? 18.817 6.064 -21.045 1.00 91.88 79 THR A O 1
ATOM 598 N N . GLY A 1 80 ? 18.558 5.565 -23.215 1.00 90.25 80 GLY A N 1
ATOM 599 C CA . GLY A 1 80 ? 19.609 4.556 -23.282 1.00 90.25 80 GLY A CA 1
ATOM 600 C C . GLY A 1 80 ? 20.228 4.537 -24.673 1.00 90.25 80 GLY A C 1
ATOM 601 O O . GLY A 1 80 ? 19.573 4.915 -25.642 1.00 90.25 80 GLY A O 1
ATOM 602 N N . VAL A 1 81 ? 21.483 4.108 -24.773 1.00 90.44 81 VAL A N 1
ATOM 603 C CA . VAL A 1 81 ? 22.192 3.968 -26.051 1.00 90.44 81 VAL A CA 1
ATOM 604 C C . VAL A 1 81 ? 22.456 2.487 -26.286 1.00 90.44 81 VAL A C 1
ATOM 606 O O . VAL A 1 81 ? 23.019 1.826 -25.416 1.00 90.44 81 VAL A O 1
ATOM 609 N N . ALA A 1 82 ? 22.013 1.967 -27.429 1.00 89.81 82 ALA A N 1
ATOM 610 C CA . ALA A 1 82 ? 22.257 0.584 -27.836 1.00 89.81 82 ALA A CA 1
ATOM 611 C C . ALA A 1 82 ? 23.704 0.385 -28.329 1.00 89.81 82 ALA A C 1
ATOM 613 O O . ALA A 1 82 ? 24.415 1.355 -28.601 1.00 89.81 82 ALA A O 1
ATOM 614 N N . MET A 1 83 ? 24.156 -0.867 -28.487 1.00 89.44 83 MET A N 1
ATOM 615 C CA . MET A 1 83 ? 25.549 -1.160 -28.876 1.00 89.44 83 MET A CA 1
ATOM 616 C C . MET A 1 83 ? 25.917 -0.618 -30.262 1.00 89.44 83 MET A C 1
ATOM 618 O O . MET A 1 83 ? 27.073 -0.298 -30.527 1.00 89.44 83 MET A O 1
ATOM 622 N N . ASN A 1 84 ? 24.927 -0.465 -31.137 1.00 87.56 84 ASN A N 1
ATOM 623 C CA . ASN A 1 84 ? 25.081 0.148 -32.453 1.00 87.56 84 ASN A CA 1
ATOM 624 C C . ASN A 1 84 ? 25.088 1.694 -32.426 1.00 87.56 84 ASN A C 1
ATOM 626 O O . ASN A 1 84 ? 25.071 2.316 -33.486 1.00 87.56 84 ASN A O 1
ATOM 630 N N . GLY A 1 85 ? 25.092 2.320 -31.243 1.00 86.19 85 GLY A N 1
ATOM 631 C CA . GLY A 1 85 ? 25.204 3.770 -31.061 1.00 86.19 85 GLY A CA 1
ATOM 632 C C . GLY A 1 85 ? 23.898 4.557 -31.205 1.00 86.19 85 GLY A C 1
ATOM 633 O O . GLY A 1 85 ? 23.930 5.786 -31.174 1.00 86.19 85 GLY A O 1
ATOM 634 N N . ILE A 1 86 ? 22.750 3.888 -31.353 1.00 89.31 86 ILE A N 1
ATOM 635 C CA . ILE A 1 86 ? 21.444 4.553 -31.463 1.00 89.31 86 ILE A CA 1
ATOM 636 C C . ILE A 1 86 ? 20.913 4.904 -30.068 1.00 89.31 86 ILE A C 1
ATOM 638 O O . ILE A 1 86 ? 20.803 4.036 -29.200 1.00 89.31 86 ILE A O 1
ATOM 642 N N . GLU A 1 87 ? 20.544 6.172 -29.864 1.00 90.81 87 GLU A N 1
ATOM 643 C CA . GLU A 1 87 ? 19.842 6.627 -28.659 1.00 90.81 87 GLU A CA 1
ATOM 644 C C . GLU A 1 87 ? 18.345 6.303 -28.757 1.00 90.81 87 GLU A C 1
ATOM 646 O O . GLU A 1 87 ? 17.659 6.706 -29.698 1.00 90.81 87 GLU A O 1
ATOM 651 N N . VAL A 1 88 ? 17.822 5.617 -27.744 1.00 90.50 88 VAL A N 1
ATOM 652 C CA . VAL A 1 88 ? 16.404 5.290 -27.602 1.00 90.50 88 VAL A CA 1
ATOM 653 C C . VAL A 1 88 ? 15.851 6.001 -26.374 1.00 90.50 88 VAL A C 1
ATOM 655 O O . VAL A 1 88 ? 16.439 5.962 -25.291 1.00 90.50 88 VAL A O 1
ATOM 658 N N . LYS A 1 89 ? 14.684 6.634 -26.534 1.00 92.00 89 LYS A N 1
ATOM 659 C CA . LYS A 1 89 ? 13.926 7.247 -25.437 1.00 92.00 89 LYS A CA 1
ATOM 660 C C . LYS A 1 89 ? 12.665 6.439 -25.188 1.00 92.00 89 LYS A C 1
ATOM 662 O O . LYS A 1 89 ? 11.817 6.323 -26.068 1.00 92.00 89 LYS A O 1
ATOM 667 N N . ALA A 1 90 ? 12.531 5.909 -23.982 1.00 91.25 90 ALA A N 1
ATOM 668 C CA . ALA A 1 90 ? 11.401 5.091 -23.579 1.00 91.25 90 ALA A CA 1
ATOM 669 C C . ALA A 1 90 ? 10.595 5.777 -22.473 1.00 91.25 90 ALA A C 1
ATOM 671 O O . ALA A 1 90 ? 11.136 6.453 -21.595 1.00 91.25 90 ALA A O 1
ATOM 672 N N . LYS A 1 91 ? 9.278 5.572 -22.510 1.00 93.81 91 LYS A N 1
ATOM 673 C CA . LYS A 1 91 ? 8.347 5.950 -21.448 1.00 93.81 91 LYS A CA 1
ATOM 674 C C . LYS A 1 91 ? 7.457 4.750 -21.150 1.00 93.81 91 LYS A C 1
ATOM 676 O O . LYS A 1 91 ? 6.876 4.180 -22.071 1.00 93.81 91 LYS A O 1
ATOM 681 N N . ALA A 1 92 ? 7.340 4.373 -19.881 1.00 94.06 92 ALA A N 1
ATOM 682 C CA . ALA A 1 92 ? 6.510 3.254 -19.459 1.00 94.06 92 ALA A CA 1
ATOM 683 C C . ALA A 1 92 ? 5.280 3.743 -18.689 1.00 94.06 92 ALA A C 1
ATOM 685 O O . ALA A 1 92 ? 5.368 4.642 -17.851 1.00 94.06 92 ALA A O 1
ATOM 686 N N . ARG A 1 93 ? 4.132 3.113 -18.963 1.00 94.94 93 ARG A N 1
ATOM 687 C CA . ARG A 1 93 ? 2.914 3.229 -18.153 1.00 94.94 93 ARG A CA 1
ATOM 688 C C . ARG A 1 93 ? 2.765 1.957 -17.335 1.00 94.94 93 ARG A C 1
ATOM 690 O O . ARG A 1 93 ? 2.604 0.878 -17.897 1.00 94.94 93 ARG A O 1
ATOM 697 N N . ILE A 1 94 ? 2.838 2.087 -16.020 1.00 94.00 94 ILE A N 1
ATOM 698 C CA . ILE A 1 94 ? 2.854 0.975 -15.076 1.00 94.00 94 ILE A CA 1
ATOM 699 C C . ILE A 1 94 ? 1.527 0.994 -14.326 1.00 94.00 94 ILE A C 1
ATOM 701 O O . ILE A 1 94 ? 1.167 1.993 -13.712 1.00 94.00 94 ILE A O 1
ATOM 705 N N . THR A 1 95 ? 0.793 -0.113 -14.363 1.00 92.75 95 THR A N 1
ATOM 706 C CA . THR A 1 95 ? -0.414 -0.271 -13.543 1.00 92.75 95 THR A CA 1
ATOM 707 C C . THR A 1 95 ? -0.031 -0.948 -12.235 1.00 92.75 95 THR A C 1
ATOM 709 O O . THR A 1 95 ? 0.445 -2.082 -12.242 1.00 92.75 95 THR A O 1
ATOM 712 N N . VAL A 1 96 ? -0.231 -0.260 -11.114 1.00 90.75 96 VAL A N 1
ATOM 713 C CA . VAL A 1 96 ? 0.098 -0.742 -9.772 1.00 90.7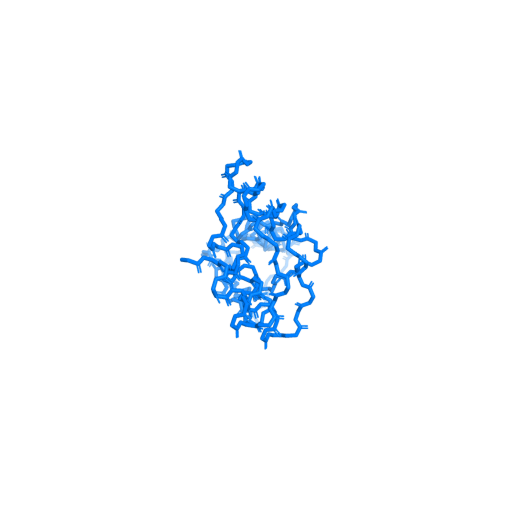5 96 VAL A CA 1
ATOM 714 C C . VAL A 1 96 ? -1.181 -1.141 -9.048 1.00 90.75 96 VAL A C 1
ATOM 716 O O . VAL A 1 96 ? -2.159 -0.393 -9.006 1.00 90.75 96 VAL A O 1
ATOM 719 N N . ARG A 1 97 ? -1.162 -2.335 -8.453 1.00 89.62 97 ARG A N 1
ATOM 720 C CA . ARG A 1 97 ? -2.208 -2.839 -7.561 1.00 89.62 97 ARG A CA 1
ATOM 721 C C . ARG A 1 97 ? -1.584 -3.162 -6.209 1.00 89.62 97 ARG A C 1
ATOM 723 O O . ARG A 1 97 ? -0.546 -3.820 -6.148 1.00 89.62 97 ARG A O 1
ATOM 730 N N . ALA A 1 98 ? -2.224 -2.727 -5.129 1.00 86.94 98 ALA A N 1
ATOM 731 C CA . ALA A 1 98 ? -1.778 -3.071 -3.785 1.00 86.94 98 ALA A CA 1
ATOM 732 C C . ALA A 1 98 ? -2.137 -4.519 -3.454 1.00 86.94 98 ALA A C 1
ATOM 734 O O . ALA A 1 98 ? -3.255 -4.962 -3.712 1.00 86.94 98 ALA A O 1
ATOM 735 N N . ASN A 1 99 ? -1.217 -5.230 -2.806 1.00 85.38 99 ASN A N 1
ATOM 736 C CA . ASN A 1 99 ? -1.535 -6.491 -2.156 1.00 85.38 99 ASN A CA 1
ATOM 737 C C . ASN A 1 99 ? -1.607 -6.284 -0.638 1.00 85.38 99 ASN A C 1
ATOM 739 O O . ASN A 1 99 ? -0.588 -6.280 0.051 1.00 85.38 99 ASN A O 1
ATOM 743 N N . ILE A 1 100 ? -2.826 -6.156 -0.109 1.00 83.19 100 ILE A N 1
ATOM 744 C CA . ILE A 1 100 ? -3.081 -5.940 1.326 1.00 83.19 100 ILE A CA 1
ATOM 745 C C . ILE A 1 100 ? -2.513 -7.075 2.193 1.00 83.19 100 ILE A C 1
ATOM 747 O O . ILE A 1 100 ? -2.038 -6.842 3.309 1.00 83.19 100 ILE A O 1
ATOM 751 N N . SER A 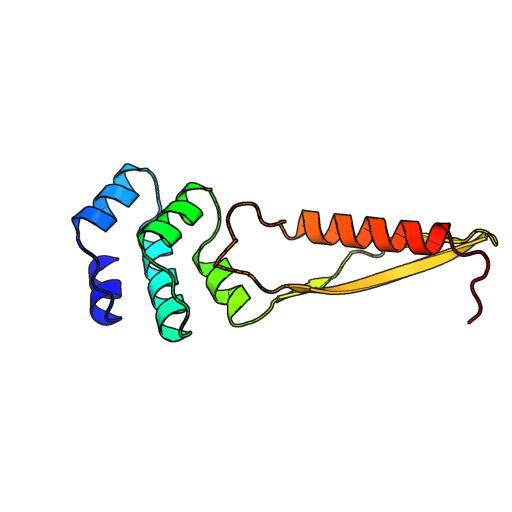1 101 ? -2.470 -8.302 1.661 1.00 78.50 101 SER A N 1
ATOM 752 C CA . SER A 1 101 ? -1.934 -9.470 2.369 1.00 78.50 101 SER A CA 1
ATOM 753 C C . SER A 1 101 ? -0.410 -9.442 2.560 1.00 78.50 101 SER A C 1
ATOM 755 O O . SER A 1 101 ? 0.113 -10.235 3.347 1.00 78.50 101 SER A O 1
ATOM 757 N N . ARG A 1 102 ? 0.315 -8.538 1.889 1.00 78.31 102 ARG A N 1
ATOM 758 C CA . ARG A 1 102 ? 1.782 -8.413 1.988 1.00 78.31 102 ARG A CA 1
ATOM 759 C C . ARG A 1 102 ? 2.283 -6.967 1.992 1.00 78.31 102 ARG A C 1
ATOM 761 O O . ARG A 1 102 ? 3.446 -6.732 1.710 1.00 78.31 102 ARG A O 1
ATOM 768 N N . LEU A 1 103 ? 1.428 -6.004 2.329 1.00 78.25 103 LEU A N 1
ATOM 769 C CA . LEU A 1 103 ? 1.728 -4.580 2.156 1.00 78.25 103 LEU A CA 1
ATOM 770 C C . LEU A 1 103 ? 2.953 -4.087 2.953 1.00 78.25 103 LEU A C 1
ATOM 772 O O . LEU A 1 103 ? 3.677 -3.201 2.497 1.00 78.25 103 LEU A O 1
ATOM 776 N N . VAL A 1 104 ? 3.198 -4.651 4.140 1.00 75.56 104 VAL A N 1
ATOM 777 C CA . VAL A 1 104 ? 4.367 -4.301 4.958 1.00 75.56 104 VAL A CA 1
ATOM 778 C C . VAL A 1 104 ? 5.622 -4.861 4.286 1.00 75.56 104 VAL A C 1
ATOM 780 O O . VAL A 1 104 ? 5.769 -6.073 4.156 1.00 75.56 104 VAL A O 1
ATOM 783 N N . GLY A 1 105 ? 6.513 -3.969 3.846 1.00 74.94 105 GLY A N 1
ATOM 784 C CA . GLY A 1 105 ? 7.727 -4.325 3.102 1.00 74.94 105 GLY A CA 1
ATOM 785 C C . GLY A 1 105 ? 7.581 -4.313 1.574 1.00 74.94 105 GLY A C 1
ATOM 786 O O . GLY A 1 105 ? 8.545 -4.627 0.880 1.00 74.94 105 GLY A O 1
ATOM 787 N N . CYS A 1 106 ? 6.421 -3.929 1.026 1.00 80.00 106 CYS A N 1
ATOM 788 C CA . CYS A 1 106 ? 6.281 -3.708 -0.416 1.00 80.00 106 CYS A CA 1
ATOM 789 C C . CYS A 1 106 ? 7.093 -2.495 -0.907 1.00 80.00 106 CYS A C 1
ATOM 791 O O . CYS A 1 106 ? 7.361 -1.549 -0.161 1.00 80.00 106 CYS A O 1
ATOM 793 N N . ALA A 1 107 ? 7.437 -2.522 -2.196 1.00 84.44 107 ALA A N 1
ATOM 794 C CA . ALA A 1 107 ? 8.079 -1.413 -2.892 1.00 84.44 107 ALA A CA 1
ATOM 795 C C . ALA A 1 107 ? 7.136 -0.201 -2.984 1.00 84.44 107 ALA A C 1
ATOM 797 O O . ALA A 1 107 ? 5.958 -0.353 -3.312 1.00 84.44 107 ALA A O 1
ATOM 798 N N . GLY A 1 108 ? 7.661 0.994 -2.705 1.00 85.88 108 GLY A N 1
ATOM 799 C CA . GLY A 1 108 ? 6.955 2.251 -2.966 1.00 85.88 108 GLY A CA 1
ATOM 800 C C . GLY A 1 108 ? 6.977 2.613 -4.452 1.00 85.88 108 GLY A C 1
ATOM 801 O O . GLY A 1 108 ? 7.728 2.016 -5.224 1.00 85.88 108 GLY A O 1
ATOM 802 N N . GLU A 1 109 ? 6.194 3.618 -4.851 1.00 87.81 109 GLU A N 1
ATOM 803 C CA . GLU A 1 109 ? 6.128 4.069 -6.252 1.00 87.81 109 GLU A CA 1
ATOM 804 C C . GLU A 1 109 ? 7.509 4.437 -6.809 1.00 87.81 109 GLU A C 1
ATOM 806 O O . GLU A 1 109 ? 7.876 3.971 -7.884 1.00 87.81 109 GLU A O 1
ATOM 811 N N . GLU A 1 110 ? 8.319 5.178 -6.047 1.00 89.12 110 GLU A N 1
ATOM 812 C CA . GLU A 1 110 ? 9.687 5.542 -6.443 1.00 89.12 110 GLU A CA 1
ATOM 813 C C . GLU A 1 110 ? 10.565 4.311 -6.693 1.00 89.12 110 GLU A C 1
ATOM 815 O O . GLU A 1 110 ? 11.293 4.243 -7.681 1.00 89.12 110 GLU A O 1
ATOM 820 N N . THR A 1 111 ? 10.459 3.296 -5.830 1.00 91.75 111 THR A N 1
ATOM 821 C CA . THR A 1 111 ? 11.203 2.042 -5.982 1.00 91.75 111 THR A CA 1
ATOM 822 C C . THR A 1 111 ? 10.748 1.273 -7.221 1.00 91.75 111 THR A C 1
ATOM 824 O O . THR A 1 111 ? 11.582 0.711 -7.929 1.00 91.75 111 THR A O 1
ATOM 827 N N . ILE A 1 112 ? 9.442 1.258 -7.510 1.00 92.19 112 ILE A N 1
ATOM 828 C CA . ILE A 1 112 ? 8.888 0.627 -8.716 1.00 92.19 112 ILE A CA 1
ATOM 829 C C . ILE A 1 112 ? 9.412 1.343 -9.967 1.00 92.19 112 ILE A C 1
ATOM 831 O O . ILE A 1 112 ? 9.908 0.682 -10.878 1.00 92.19 112 ILE A O 1
ATOM 835 N N . ILE A 1 113 ? 9.369 2.679 -9.997 1.00 93.44 113 ILE A N 1
ATOM 836 C CA . ILE A 1 113 ? 9.871 3.487 -11.118 1.00 93.44 113 ILE A CA 1
ATOM 837 C C . ILE A 1 113 ? 11.367 3.246 -11.330 1.00 93.44 113 ILE A C 1
ATOM 839 O O . ILE A 1 113 ? 11.786 3.015 -12.461 1.00 93.44 113 ILE A O 1
ATOM 843 N N . ALA A 1 114 ? 12.162 3.239 -10.257 1.00 93.44 114 ALA A N 1
ATOM 844 C CA . ALA A 1 114 ? 13.598 2.993 -10.335 1.00 93.44 114 ALA A CA 1
ATOM 845 C C . ALA A 1 114 ? 13.915 1.603 -10.909 1.00 93.44 114 ALA A C 1
ATOM 847 O O . ALA A 1 114 ? 14.751 1.488 -11.801 1.00 93.44 114 ALA A O 1
ATOM 848 N N . ARG A 1 115 ? 13.214 0.554 -10.456 1.00 94.12 115 ARG A N 1
ATOM 849 C CA . ARG A 1 115 ? 13.411 -0.821 -10.950 1.00 94.12 115 ARG A CA 1
ATOM 850 C C . ARG A 1 115 ? 12.993 -0.997 -12.405 1.00 94.12 115 ARG A C 1
ATOM 852 O O . ARG A 1 115 ? 13.691 -1.664 -13.163 1.00 94.12 115 ARG A O 1
ATOM 859 N N . VAL A 1 116 ? 11.877 -0.391 -12.811 1.00 95.06 116 VAL A N 1
ATOM 860 C CA . VAL A 1 116 ? 11.469 -0.383 -14.224 1.00 95.06 116 VAL A CA 1
ATOM 861 C C . VAL A 1 116 ? 12.483 0.397 -15.065 1.00 95.06 116 VAL A C 1
ATOM 863 O O . VAL A 1 116 ? 12.846 -0.057 -16.147 1.00 95.06 116 VAL A O 1
ATOM 866 N N . GLY A 1 117 ? 12.998 1.516 -14.551 1.00 93.81 117 GLY A N 1
ATOM 867 C CA . GLY A 1 117 ? 14.050 2.299 -15.196 1.00 93.81 117 GLY A CA 1
ATOM 868 C C . GLY A 1 117 ? 15.341 1.513 -15.413 1.00 93.81 117 GLY A C 1
ATOM 869 O O . GLY A 1 117 ? 15.845 1.473 -16.532 1.00 93.81 117 GLY A O 1
ATOM 870 N N . GLU A 1 118 ? 15.825 0.830 -14.376 1.00 94.00 118 GLU A N 1
ATOM 871 C CA . GLU A 1 118 ? 16.980 -0.076 -14.438 1.00 94.00 118 GLU A CA 1
ATOM 872 C C . GLU A 1 118 ? 16.791 -1.145 -15.528 1.00 94.00 118 GLU A C 1
ATOM 874 O O . GLU A 1 118 ? 17.672 -1.344 -16.366 1.00 94.00 118 GLU A O 1
ATOM 879 N N . GLY A 1 119 ? 15.614 -1.779 -15.572 1.00 93.44 119 GLY A N 1
ATOM 880 C CA . GLY A 1 119 ? 15.287 -2.784 -16.584 1.00 93.44 119 GLY A CA 1
ATOM 881 C C . GLY A 1 119 ? 15.286 -2.231 -18.011 1.00 93.44 119 GLY A C 1
ATOM 882 O O . GLY A 1 119 ? 15.838 -2.860 -18.915 1.00 93.44 119 GLY A O 1
ATOM 883 N N . ILE A 1 120 ? 14.717 -1.040 -18.218 1.00 92.69 120 ILE A N 1
ATOM 884 C CA . ILE A 1 120 ? 14.681 -0.375 -19.529 1.00 92.69 120 ILE A CA 1
ATOM 885 C C . ILE A 1 120 ? 16.098 -0.038 -20.003 1.00 92.69 120 ILE A C 1
ATOM 887 O O . ILE A 1 120 ? 16.460 -0.390 -21.124 1.00 92.69 120 ILE A O 1
ATOM 891 N N . VAL A 1 121 ? 16.916 0.594 -19.155 1.00 92.56 121 VAL A N 1
ATOM 892 C CA . VAL A 1 121 ? 18.294 0.975 -19.512 1.00 92.56 121 VAL A CA 1
ATOM 893 C C . VAL A 1 121 ? 19.142 -0.257 -19.821 1.00 92.56 121 VAL A C 1
ATOM 895 O O . VAL A 1 121 ? 19.832 -0.278 -20.837 1.00 92.56 121 VAL A O 1
ATOM 898 N N . SER A 1 122 ? 19.053 -1.299 -18.990 1.00 92.94 122 SER A N 1
ATOM 899 C CA . SER A 1 122 ? 19.787 -2.553 -19.193 1.00 92.94 122 SER A CA 1
ATOM 900 C C . SER A 1 122 ? 19.403 -3.238 -20.511 1.00 92.94 122 SER A C 1
ATOM 902 O O . SER A 1 122 ? 20.266 -3.686 -21.269 1.00 92.94 122 SER A O 1
ATOM 904 N N . THR A 1 123 ? 18.109 -3.251 -20.841 1.00 91.44 123 THR A N 1
ATOM 905 C CA . THR A 1 123 ? 17.612 -3.851 -22.089 1.00 91.44 123 THR A CA 1
ATOM 906 C C . THR A 1 123 ? 18.066 -3.063 -23.318 1.00 91.44 123 THR A C 1
ATOM 908 O O . THR A 1 123 ? 18.472 -3.660 -24.309 1.00 91.44 123 THR A O 1
ATOM 911 N N . ILE A 1 124 ? 18.043 -1.725 -23.265 1.00 89.50 124 ILE A N 1
ATOM 912 C CA . ILE A 1 124 ? 18.521 -0.889 -24.377 1.00 89.50 124 ILE A CA 1
ATOM 913 C C . ILE A 1 124 ? 20.034 -1.061 -24.559 1.00 89.50 124 ILE A C 1
ATOM 915 O O . ILE A 1 124 ? 20.486 -1.312 -25.673 1.00 89.50 124 ILE A O 1
ATOM 919 N N . GLY A 1 125 ? 20.813 -0.979 -23.476 1.00 87.50 125 GLY A N 1
ATOM 920 C CA . GLY A 1 125 ? 22.276 -1.056 -23.529 1.00 87.50 125 GLY A CA 1
ATOM 921 C C . GLY A 1 125 ? 22.830 -2.417 -23.963 1.00 87.50 125 GLY A C 1
ATOM 922 O O . GLY A 1 125 ? 23.927 -2.481 -24.510 1.00 87.50 125 GLY A O 1
ATOM 923 N N . SER A 1 126 ? 22.073 -3.500 -23.758 1.00 88.56 126 SER A N 1
ATOM 924 C CA . SER A 1 126 ? 22.442 -4.852 -24.207 1.00 88.56 126 SER A CA 1
ATOM 925 C C . SER A 1 126 ? 21.967 -5.194 -25.625 1.00 88.56 126 SER A C 1
ATOM 927 O O . SER A 1 126 ? 22.279 -6.271 -26.128 1.00 88.56 126 SER A O 1
ATOM 929 N N . SER A 1 127 ? 21.235 -4.299 -26.293 1.00 87.56 127 SER A N 1
ATOM 930 C CA . SER A 1 127 ? 20.731 -4.537 -27.645 1.00 87.56 127 SER A CA 1
ATOM 931 C C . SER A 1 127 ? 21.828 -4.340 -28.698 1.00 87.56 127 SER A C 1
ATOM 933 O O . SER A 1 127 ? 22.398 -3.253 -28.821 1.00 87.56 127 SER A O 1
ATOM 935 N N . GLU A 1 128 ? 22.105 -5.388 -29.481 1.00 81.25 128 GLU A N 1
ATOM 936 C CA . GLU A 1 128 ? 23.075 -5.361 -30.589 1.00 81.25 128 GLU A CA 1
ATOM 937 C C . GLU A 1 128 ? 22.564 -4.549 -31.790 1.00 81.25 128 GLU A C 1
ATOM 939 O O . GLU A 1 128 ? 23.325 -3.837 -32.448 1.00 81.25 128 GLU A O 1
ATOM 944 N N . HIS A 1 129 ? 21.257 -4.618 -32.057 1.00 74.44 129 HIS A N 1
ATOM 945 C CA . HIS A 1 129 ? 20.617 -3.968 -33.193 1.00 74.44 129 HIS A CA 1
ATOM 946 C C . HIS A 1 129 ? 19.253 -3.404 -32.802 1.00 74.44 129 HIS A C 1
ATOM 948 O O . HIS A 1 129 ? 18.380 -4.125 -32.325 1.00 74.44 129 HIS A O 1
ATOM 954 N N . HIS A 1 130 ? 19.041 -2.123 -33.099 1.00 64.50 130 HIS A N 1
ATOM 955 C CA . HIS A 1 130 ? 17.712 -1.525 -33.124 1.00 64.50 130 HIS A CA 1
ATOM 956 C C . HIS A 1 130 ? 17.277 -1.383 -34.585 1.00 64.50 130 HIS A C 1
ATOM 958 O O . HIS A 1 130 ? 17.797 -0.534 -35.309 1.00 64.50 130 HIS A O 1
ATOM 964 N N . THR A 1 131 ? 16.385 -2.263 -35.037 1.00 57.06 131 THR A N 1
ATOM 965 C CA . THR A 1 131 ? 15.699 -2.140 -36.331 1.00 57.06 131 THR A CA 1
ATOM 966 C C . THR A 1 131 ? 14.280 -1.659 -36.062 1.00 57.06 131 THR A C 1
ATOM 968 O O . THR A 1 131 ? 13.610 -2.188 -35.176 1.00 57.06 131 THR A O 1
ATOM 971 N N . VAL A 1 132 ? 13.872 -0.611 -36.779 1.00 52.75 132 VAL A N 1
ATOM 972 C CA . VAL A 1 132 ? 12.492 -0.104 -36.789 1.00 52.75 132 VAL A CA 1
ATOM 973 C C . VAL A 1 132 ? 11.629 -1.019 -37.644 1.00 52.75 132 VAL A C 1
ATOM 975 O O . VAL A 1 132 ? 12.123 -1.415 -38.725 1.00 52.75 132 VAL A O 1
#